Protein AF-A0A4Z0LPN1-F1 (afdb_monomer)

Sequence (53 aa):
MSTLGHQYDNSLVSNAFGFLRLPMNFQPYYSDADWLITGVTLDMATYGRPGAR

pLDDT: mean 80.31, std 12.92, range [49.38, 92.94]

Mean predicted aligned error: 10.07 Å

Structure (mmCIF, N/CA/C/O backbone):
data_AF-A0A4Z0LPN1-F1
#
_entry.id   AF-A0A4Z0LPN1-F1
#
loop_
_atom_site.group_PDB
_atom_site.id
_atom_site.type_symbol
_atom_site.label_atom_id
_atom_site.label_alt_id
_atom_site.label_comp_id
_atom_site.label_asym_id
_atom_site.label_entity_id
_atom_site.label_seq_id
_atom_site.pdbx_PDB_ins_code
_atom_site.Cartn_x
_atom_site.Cartn_y
_atom_site.Cartn_z
_atom_site.occupancy
_atom_site.B_iso_or_equiv
_atom_site.auth_seq_id
_atom_site.auth_comp_id
_atom_site.auth_asym_id
_atom_site.auth_atom_id
_atom_site.pdbx_PDB_model_num
ATOM 1 N N . MET A 1 1 ? 15.885 15.373 22.674 1.00 50.34 1 MET A N 1
ATOM 2 C CA . MET A 1 1 ? 14.480 15.166 22.268 1.00 50.34 1 MET A CA 1
ATOM 3 C C . MET A 1 1 ? 13.680 16.285 22.924 1.00 50.34 1 MET A C 1
ATOM 5 O O . MET A 1 1 ? 13.473 16.230 24.126 1.00 50.34 1 MET A O 1
ATOM 9 N N . SER A 1 2 ? 13.424 17.373 22.193 1.00 49.38 2 SER A N 1
ATOM 10 C CA . SER A 1 2 ? 12.804 18.597 22.723 1.00 49.38 2 SER A CA 1
ATOM 11 C C . SER A 1 2 ? 11.422 18.722 22.101 1.00 49.38 2 SER A C 1
ATOM 13 O O . SER A 1 2 ? 11.318 18.958 20.900 1.00 49.38 2 SER A O 1
ATOM 15 N N . THR A 1 3 ? 10.381 18.488 22.887 1.00 59.59 3 THR A N 1
ATOM 16 C CA . THR A 1 3 ? 8.992 18.700 22.478 1.00 59.59 3 THR A CA 1
ATOM 17 C C . THR A 1 3 ? 8.504 20.001 23.110 1.00 59.59 3 THR A C 1
ATOM 19 O O . THR A 1 3 ? 8.884 20.343 24.235 1.00 59.59 3 THR A O 1
ATOM 22 N N . LEU A 1 4 ? 7.696 20.771 22.377 1.00 57.62 4 LEU A N 1
ATOM 23 C CA . LEU A 1 4 ? 7.131 22.028 22.869 1.00 57.62 4 LEU A CA 1
ATOM 24 C C . LEU A 1 4 ? 6.250 21.729 24.098 1.00 57.62 4 LEU A C 1
ATOM 26 O O . LEU A 1 4 ? 5.225 21.065 23.983 1.00 57.62 4 LEU A O 1
ATOM 30 N N . GLY A 1 5 ? 6.668 22.180 25.285 1.00 69.75 5 GLY A N 1
ATOM 31 C CA . GLY A 1 5 ? 5.894 22.025 26.524 1.00 69.75 5 GLY A CA 1
ATOM 32 C C . GLY A 1 5 ? 6.049 20.694 27.274 1.00 69.75 5 GLY A C 1
ATOM 33 O O . GLY A 1 5 ? 5.147 20.342 28.029 1.00 69.75 5 GLY A O 1
ATOM 34 N N . HIS A 1 6 ? 7.153 19.954 27.097 1.00 64.81 6 HIS A N 1
ATOM 35 C CA . HIS A 1 6 ? 7.431 18.688 27.812 1.00 64.81 6 HIS A CA 1
ATOM 36 C C . HIS A 1 6 ? 6.363 17.591 27.636 1.00 64.81 6 HIS A C 1
ATOM 38 O O . HIS A 1 6 ? 6.336 16.618 28.388 1.00 64.81 6 HIS A O 1
ATOM 44 N N . GLN A 1 7 ? 5.488 17.729 26.640 1.00 70.44 7 GLN A N 1
ATOM 45 C CA . GLN A 1 7 ? 4.496 16.717 26.305 1.00 70.44 7 GLN A CA 1
ATOM 46 C C . GLN A 1 7 ? 5.141 15.617 25.468 1.00 70.44 7 GLN A C 1
ATOM 48 O O . GLN A 1 7 ? 5.997 15.885 24.625 1.00 70.44 7 GLN A O 1
ATOM 53 N N . TYR A 1 8 ? 4.731 14.373 25.689 1.00 63.66 8 TYR A N 1
ATOM 54 C CA . TYR A 1 8 ? 5.150 13.269 24.835 1.00 63.66 8 TYR A CA 1
ATOM 55 C C . TYR A 1 8 ? 4.599 13.499 23.418 1.00 63.66 8 TYR A C 1
ATOM 57 O O . TYR A 1 8 ? 3.386 13.591 23.224 1.00 63.66 8 TYR A O 1
ATOM 65 N N . ASP A 1 9 ? 5.487 13.637 22.433 1.00 63.50 9 ASP A N 1
ATOM 66 C CA . ASP A 1 9 ? 5.098 13.883 21.045 1.00 63.50 9 ASP A CA 1
ATOM 67 C C . ASP A 1 9 ? 4.674 12.570 20.376 1.00 63.50 9 ASP A C 1
ATOM 69 O O . ASP A 1 9 ? 5.486 11.806 19.860 1.00 63.50 9 ASP A O 1
ATOM 73 N N . ASN A 1 10 ? 3.367 12.309 20.415 1.00 65.56 10 ASN A N 1
ATOM 74 C CA . ASN A 1 10 ? 2.739 11.160 19.766 1.00 65.56 10 ASN A CA 1
ATOM 75 C C . ASN A 1 10 ? 2.494 11.373 18.259 1.00 65.56 10 ASN A C 1
ATOM 77 O O . ASN A 1 10 ? 1.968 10.473 17.606 1.00 65.56 10 ASN A O 1
ATOM 81 N N . SER A 1 11 ? 2.829 12.531 17.675 1.00 63.34 11 SER A N 1
ATOM 82 C CA . SER A 1 11 ? 2.463 12.858 16.283 1.00 63.34 11 SER A CA 1
ATOM 83 C C . SER A 1 11 ? 3.026 11.871 15.251 1.00 63.34 11 SER A C 1
ATOM 85 O O . SER A 1 11 ? 2.371 11.591 14.247 1.00 63.34 11 SER A O 1
ATOM 87 N N . LEU A 1 12 ? 4.193 11.284 15.536 1.00 60.31 12 LEU A N 1
ATOM 88 C CA . LEU A 1 12 ? 4.875 10.303 14.685 1.00 60.31 12 LEU A CA 1
ATOM 89 C C . LEU A 1 12 ? 4.206 8.921 14.650 1.00 60.31 12 LEU A C 1
ATOM 91 O O . LEU A 1 12 ? 4.502 8.136 13.757 1.00 60.31 12 LEU A O 1
ATOM 95 N N . VAL A 1 13 ? 3.326 8.607 15.600 1.00 58.56 13 VAL A N 1
ATOM 96 C CA . VAL A 1 13 ? 2.622 7.310 15.697 1.00 58.56 13 VAL A CA 1
ATOM 97 C C . VAL A 1 13 ? 1.099 7.456 15.709 1.00 58.56 13 VAL A C 1
ATOM 99 O O . VAL A 1 13 ? 0.384 6.474 15.549 1.00 58.56 13 VAL A O 1
ATOM 102 N N . SER A 1 14 ? 0.591 8.680 15.859 1.00 57.62 14 SER A N 1
ATOM 103 C CA . SER A 1 14 ? -0.836 8.977 16.024 1.00 57.62 14 SER A CA 1
ATOM 104 C C . SER A 1 14 ? -1.577 9.278 14.712 1.00 57.62 14 SER A C 1
ATOM 106 O O . SER A 1 14 ? -2.770 9.581 14.759 1.00 57.62 14 SER A O 1
ATOM 10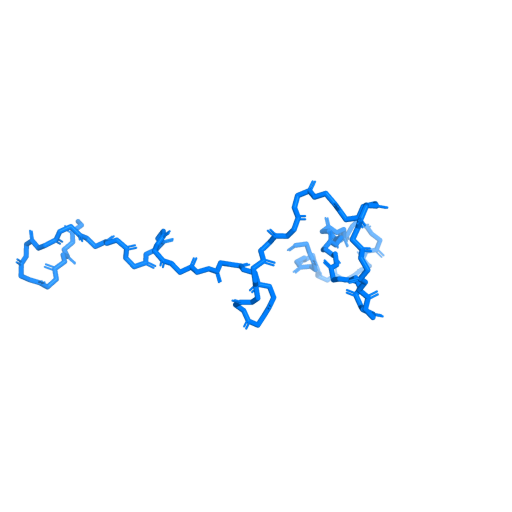8 N N . ASN A 1 15 ? -0.922 9.233 13.546 1.00 66.75 15 ASN A N 1
ATOM 109 C CA . ASN A 1 15 ? -1.587 9.451 12.256 1.00 66.75 15 ASN A CA 1
ATOM 110 C C . ASN A 1 15 ? -1.870 8.117 11.555 1.00 66.75 15 ASN A C 1
ATOM 112 O O . ASN A 1 15 ? -1.030 7.221 11.555 1.00 66.75 15 ASN A O 1
ATOM 116 N N . ALA A 1 16 ? -3.042 7.988 10.930 1.00 67.56 16 ALA A N 1
ATOM 117 C CA . ALA A 1 16 ? -3.342 6.840 1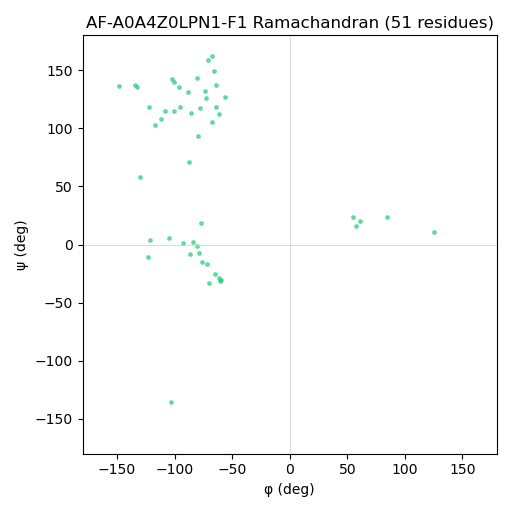0.086 1.00 67.56 16 ALA A CA 1
ATOM 118 C C . ALA A 1 16 ? -2.438 6.886 8.841 1.00 67.56 16 ALA A C 1
ATOM 120 O O . ALA A 1 16 ? -2.660 7.687 7.934 1.00 67.56 16 ALA A O 1
ATOM 121 N N . PHE A 1 17 ? -1.419 6.024 8.794 1.00 75.00 17 PHE A N 1
ATOM 122 C CA . PHE A 1 17 ? -0.444 5.936 7.695 1.00 75.00 17 PHE A CA 1
ATOM 123 C C . PHE A 1 17 ? -0.969 5.216 6.440 1.00 75.00 17 PHE A C 1
ATOM 125 O O . PHE A 1 17 ? -0.189 4.775 5.598 1.00 75.00 17 PHE A O 1
ATOM 132 N N . GLY A 1 18 ? -2.288 5.088 6.296 1.00 83.81 18 GLY A N 1
ATOM 133 C CA . GLY A 1 18 ? -2.895 4.578 5.073 1.00 83.81 18 GLY A CA 1
ATOM 134 C C . GLY A 1 18 ? -2.787 5.579 3.924 1.00 83.81 18 GLY A C 1
ATOM 135 O O . GLY A 1 18 ? -2.635 6.788 4.127 1.00 83.81 18 GLY A O 1
ATOM 136 N N . PHE A 1 19 ? -2.903 5.084 2.693 1.00 87.00 19 PHE A N 1
ATOM 137 C CA . PHE A 1 19 ? -2.998 5.944 1.516 1.00 87.00 19 PHE A CA 1
ATOM 138 C C . PHE A 1 19 ? -4.177 6.913 1.674 1.00 87.00 19 PHE A C 1
ATOM 140 O O . PHE A 1 19 ? -5.285 6.494 1.996 1.00 87.00 19 PHE A O 1
ATOM 147 N N . LEU A 1 20 ? -3.927 8.217 1.513 1.00 89.25 20 LEU A N 1
ATOM 148 C CA . LEU A 1 20 ? -4.904 9.285 1.786 1.00 89.25 20 LEU A CA 1
ATOM 149 C 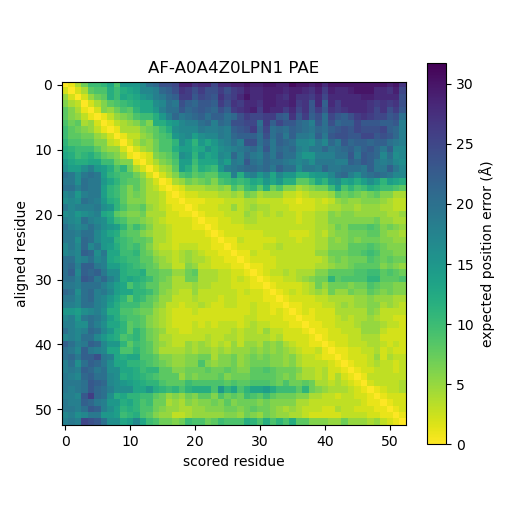C . LEU A 1 20 ? -5.512 9.256 3.206 1.00 89.25 20 LEU A C 1
ATOM 151 O O . LEU A 1 20 ? -6.590 9.805 3.419 1.00 89.25 20 LEU A O 1
ATOM 155 N N . ARG A 1 21 ? -4.824 8.652 4.187 1.00 86.81 21 ARG A N 1
ATOM 156 C CA . ARG A 1 21 ? -5.328 8.395 5.553 1.00 86.81 21 ARG A CA 1
ATOM 157 C C . ARG A 1 21 ? -6.568 7.498 5.608 1.00 86.81 21 ARG A C 1
ATOM 159 O O . ARG A 1 21 ? -7.284 7.503 6.607 1.00 86.81 21 ARG A O 1
ATOM 166 N N . LEU A 1 22 ? -6.820 6.721 4.555 1.00 86.62 22 LEU A N 1
ATOM 167 C CA . LEU A 1 22 ? -7.850 5.690 4.579 1.00 86.62 22 LEU A CA 1
ATOM 168 C C . LEU A 1 22 ? -7.477 4.585 5.584 1.00 86.62 22 LEU A C 1
ATOM 170 O O . LEU A 1 22 ? -6.288 4.332 5.810 1.00 86.62 22 LEU A O 1
ATOM 174 N N . PRO A 1 23 ? -8.470 3.924 6.204 1.00 84.25 23 PR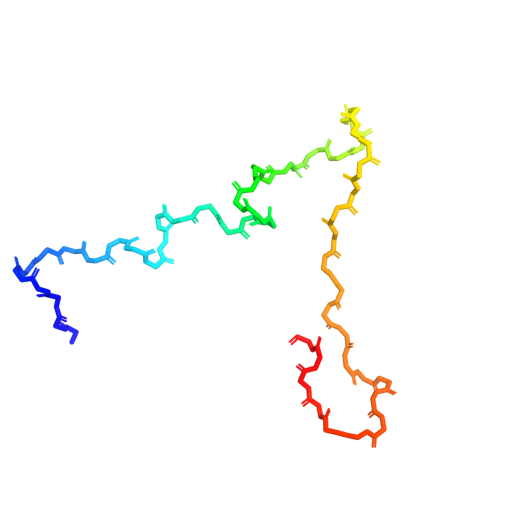O A N 1
ATOM 175 C CA . PRO A 1 23 ? -8.215 2.840 7.141 1.00 84.25 23 PRO A CA 1
ATOM 176 C C . PRO A 1 23 ? -7.541 1.656 6.438 1.00 84.25 23 PRO A C 1
ATOM 178 O O . PRO A 1 23 ? -7.926 1.260 5.339 1.00 84.25 23 PRO A O 1
ATOM 181 N N . MET A 1 24 ? -6.538 1.069 7.090 1.00 85.44 24 MET A N 1
ATOM 182 C CA . MET A 1 24 ? -5.878 -0.137 6.596 1.00 85.44 24 MET A CA 1
ATOM 183 C C . MET A 1 24 ? -6.803 -1.345 6.760 1.00 85.44 24 MET A C 1
ATOM 185 O O . MET A 1 24 ? -7.265 -1.634 7.863 1.00 85.44 24 MET A O 1
ATOM 189 N N . ASN A 1 25 ? -7.039 -2.071 5.667 1.00 87.50 25 ASN A N 1
ATOM 190 C CA . ASN A 1 25 ? -7.800 -3.312 5.685 1.00 87.50 25 ASN A CA 1
ATOM 191 C C . ASN A 1 25 ? -6.859 -4.523 5.780 1.00 87.50 25 ASN A C 1
ATOM 193 O O . ASN A 1 25 ? -6.057 -4.766 4.880 1.00 87.50 25 ASN A O 1
ATOM 197 N N . PHE A 1 26 ? -6.981 -5.298 6.858 1.00 87.31 26 PHE A N 1
ATOM 198 C CA . PHE A 1 26 ? -6.171 -6.497 7.102 1.00 87.31 26 PHE A CA 1
ATOM 199 C C . PHE A 1 26 ? -6.748 -7.770 6.463 1.00 87.31 26 PHE A C 1
ATOM 201 O O . PHE A 1 26 ? -6.091 -8.809 6.458 1.00 87.31 26 PHE A O 1
ATOM 208 N N . GLN A 1 27 ? -7.963 -7.705 5.915 1.00 90.56 27 GLN A N 1
ATOM 209 C CA . GLN A 1 27 ? -8.669 -8.828 5.297 1.00 90.56 27 GLN A CA 1
ATOM 210 C C . GLN A 1 27 ? -9.191 -8.448 3.897 1.00 90.56 27 GLN A C 1
ATOM 212 O O . GLN A 1 27 ? -10.393 -8.537 3.641 1.00 90.56 27 GLN A O 1
ATOM 217 N N . PRO A 1 28 ? -8.309 -8.040 2.962 1.00 86.25 28 PRO A N 1
ATOM 218 C CA . PRO A 1 28 ? -8.726 -7.549 1.647 1.00 86.25 28 PRO A CA 1
ATOM 219 C C . PRO A 1 28 ? -9.488 -8.598 0.824 1.00 86.25 28 PRO A C 1
ATOM 221 O O . PRO A 1 28 ? -10.364 -8.235 0.053 1.00 86.25 28 PRO A O 1
ATOM 224 N N . TYR A 1 29 ? -9.221 -9.894 1.024 1.00 89.44 29 TYR A N 1
ATOM 225 C CA . TYR A 1 29 ? -9.888 -10.985 0.297 1.00 89.44 29 TYR A CA 1
ATOM 226 C C . TYR A 1 29 ? -11.390 -11.108 0.566 1.00 89.44 29 TYR A C 1
ATOM 228 O O . TYR A 1 29 ? -12.112 -11.652 -0.263 1.00 89.44 29 TYR A O 1
ATOM 236 N N . TYR A 1 30 ? -11.850 -10.642 1.727 1.00 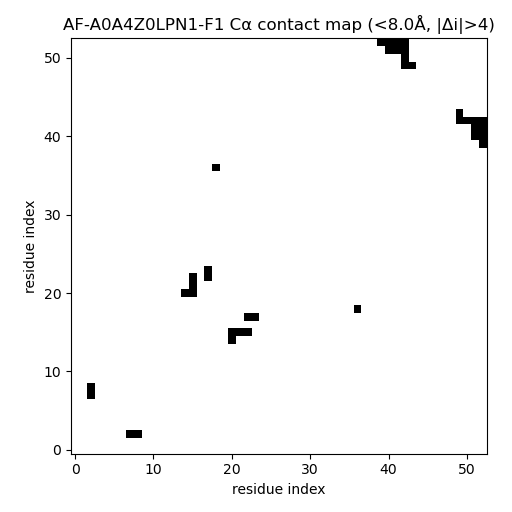92.94 30 TYR A N 1
ATOM 237 C CA . TYR A 1 30 ? -13.259 -10.696 2.125 1.00 92.94 30 TYR A CA 1
ATOM 238 C C . TYR A 1 30 ? -13.938 -9.326 2.022 1.00 92.94 30 TYR A C 1
ATOM 240 O O . TYR A 1 30 ? -15.074 -9.167 2.461 1.00 92.94 30 TYR A O 1
ATOM 248 N N . SER A 1 31 ? -13.228 -8.329 1.490 1.00 86.69 31 SER A N 1
ATOM 249 C CA . SER A 1 31 ? -13.700 -6.958 1.378 1.00 86.69 31 SER A CA 1
ATOM 250 C C . SER A 1 31 ? -14.274 -6.703 -0.000 1.00 86.69 31 SER A C 1
ATOM 252 O O . SER A 1 31 ? -13.640 -7.023 -1.002 1.00 86.69 31 SER A O 1
ATOM 254 N N . ASP A 1 32 ? -15.423 -6.042 -0.038 1.00 91.25 32 ASP A N 1
ATOM 255 C CA . ASP A 1 32 ? -15.937 -5.434 -1.259 1.00 91.25 32 ASP A CA 1
ATOM 256 C C . ASP A 1 32 ? -15.327 -4.031 -1.388 1.00 91.25 32 ASP A C 1
ATOM 258 O O . ASP A 1 32 ? -15.518 -3.187 -0.508 1.00 91.25 32 ASP A O 1
ATOM 262 N N . ALA A 1 33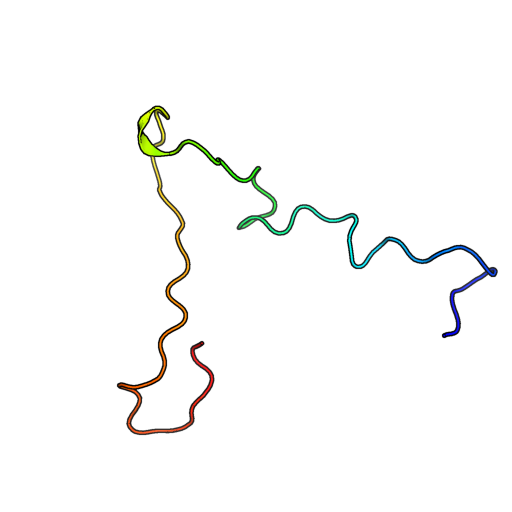 ? -14.480 -3.816 -2.394 1.00 88.88 33 ALA A N 1
ATOM 263 C CA . ALA A 1 33 ? -13.764 -2.559 -2.594 1.00 88.88 33 ALA A CA 1
ATOM 264 C C . ALA A 1 33 ? -13.527 -2.296 -4.083 1.00 88.88 33 ALA A C 1
ATOM 266 O O . ALA A 1 33 ? -13.074 -3.180 -4.809 1.00 88.88 33 ALA A O 1
ATOM 267 N N . ASP A 1 34 ? -13.746 -1.051 -4.512 1.00 92.44 34 ASP A N 1
ATOM 268 C CA . ASP A 1 34 ? -13.518 -0.639 -5.902 1.00 92.44 34 ASP A CA 1
ATOM 269 C C . ASP A 1 34 ? -12.026 -0.606 -6.266 1.00 92.44 34 ASP A C 1
ATOM 271 O O . ASP A 1 34 ? -11.643 -0.883 -7.404 1.00 92.44 34 ASP A O 1
ATOM 275 N N . TRP A 1 35 ? -11.167 -0.267 -5.296 1.00 89.88 35 TRP A N 1
ATOM 276 C CA . TRP A 1 35 ? -9.730 -0.085 -5.501 1.00 89.88 35 TRP A CA 1
ATOM 277 C C . TRP A 1 35 ? -8.898 -0.776 -4.422 1.00 89.88 35 TRP A C 1
ATOM 279 O O . TRP A 1 35 ? -9.162 -0.650 -3.226 1.00 89.88 35 TRP A O 1
ATOM 289 N N . LEU A 1 36 ? -7.823 -1.434 -4.860 1.00 88.81 36 LEU A N 1
ATOM 290 C CA . LEU A 1 36 ?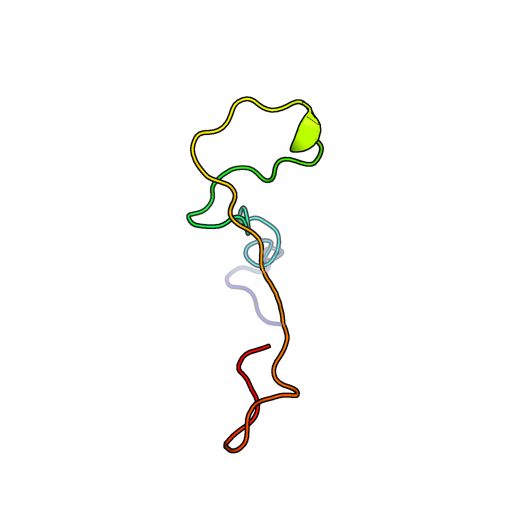 -6.788 -2.000 -4.001 1.00 88.81 36 LEU A CA 1
ATOM 291 C C . LEU A 1 36 ? -5.514 -1.166 -4.129 1.00 88.81 36 LEU A C 1
ATOM 293 O O . LEU A 1 36 ? -4.877 -1.146 -5.182 1.00 88.81 36 LEU A O 1
ATOM 297 N N . ILE A 1 37 ? -5.119 -0.507 -3.043 1.00 91.06 37 ILE A N 1
ATOM 298 C CA . ILE A 1 37 ? -3.856 0.228 -2.979 1.00 91.06 37 ILE A CA 1
ATOM 299 C C . ILE A 1 37 ? -2.842 -0.629 -2.229 1.00 91.06 37 ILE A C 1
ATOM 301 O O . ILE A 1 37 ? -3.006 -0.902 -1.041 1.00 91.06 37 ILE A O 1
ATOM 305 N N . THR A 1 38 ? -1.79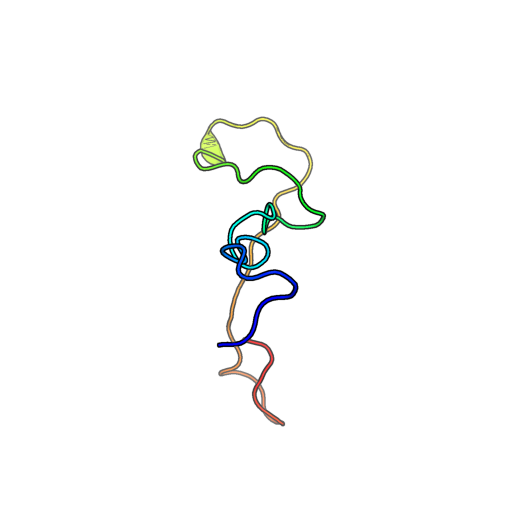2 -1.051 -2.932 1.00 89.75 38 THR A N 1
ATOM 306 C CA . THR A 1 38 ? -0.708 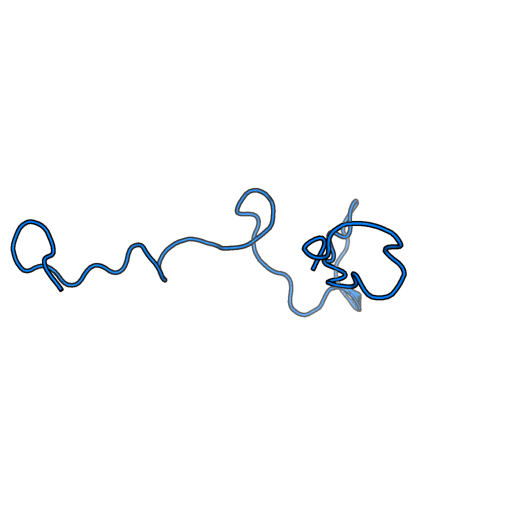-1.865 -2.375 1.00 89.75 38 THR A CA 1
ATOM 307 C C . THR A 1 38 ? 0.647 -1.296 -2.780 1.00 89.75 38 THR A C 1
ATOM 309 O O . THR A 1 38 ? 0.843 -0.884 -3.924 1.00 89.75 38 THR A O 1
ATOM 312 N N . GLY A 1 39 ? 1.570 -1.221 -1.823 1.00 89.00 39 GLY A N 1
ATOM 313 C CA . GLY A 1 39 ? 2.930 -0.751 -2.061 1.00 89.00 39 GLY A CA 1
ATOM 314 C C . GLY A 1 39 ? 3.835 -1.904 -2.483 1.00 89.00 39 GLY A C 1
ATOM 315 O O . GLY A 1 39 ? 3.870 -2.936 -1.817 1.00 89.00 39 GLY A O 1
ATOM 316 N N . VAL A 1 40 ? 4.600 -1.714 -3.558 1.00 91.25 40 VAL A N 1
ATOM 317 C CA . VAL A 1 40 ? 5.685 -2.620 -3.958 1.00 91.25 40 VAL A CA 1
ATOM 318 C C . VAL A 1 40 ? 6.988 -1.841 -3.896 1.00 91.25 40 VAL A C 1
ATOM 320 O O . VAL A 1 40 ? 7.281 -1.027 -4.766 1.00 91.25 40 VAL A O 1
ATOM 323 N N . THR A 1 41 ? 7.768 -2.081 -2.850 1.00 89.81 41 THR A N 1
ATOM 324 C CA . THR A 1 41 ? 9.025 -1.375 -2.593 1.00 89.81 41 THR A CA 1
ATOM 325 C C . THR A 1 41 ? 10.187 -2.079 -3.300 1.00 89.81 41 THR A C 1
ATOM 327 O O . THR A 1 41 ? 11.022 -2.738 -2.683 1.00 89.81 41 THR A O 1
ATOM 330 N N . LEU A 1 42 ? 10.217 -1.986 -4.634 1.00 92.19 42 LEU A N 1
ATOM 331 C CA . LEU A 1 42 ? 11.232 -2.627 -5.475 1.00 92.19 42 LEU A CA 1
ATOM 332 C C . LEU A 1 42 ? 11.966 -1.599 -6.337 1.00 92.19 42 LEU A C 1
ATOM 334 O O . LEU A 1 42 ? 11.379 -0.994 -7.227 1.00 92.19 42 LEU A O 1
ATOM 338 N N . ASP A 1 43 ? 13.279 -1.483 -6.144 1.00 91.62 43 ASP A N 1
ATOM 339 C CA . ASP A 1 43 ? 14.146 -0.628 -6.960 1.00 91.62 43 ASP A CA 1
ATOM 340 C C . ASP A 1 43 ? 15.282 -1.386 -7.672 1.00 91.62 43 ASP A C 1
ATOM 342 O O . ASP A 1 43 ? 16.056 -0.769 -8.401 1.00 91.62 43 ASP A O 1
ATOM 346 N N . MET A 1 44 ? 15.339 -2.720 -7.558 1.00 90.38 44 MET A N 1
ATOM 347 C CA . MET A 1 44 ? 16.410 -3.563 -8.123 1.00 90.38 44 MET A CA 1
ATOM 348 C C . MET A 1 44 ? 16.537 -3.476 -9.654 1.00 90.38 44 MET A C 1
ATOM 350 O O . MET A 1 44 ? 17.633 -3.609 -10.188 1.00 90.38 44 MET A O 1
ATOM 354 N N . ALA A 1 45 ? 15.431 -3.242 -10.364 1.00 91.25 45 ALA A N 1
ATOM 355 C CA . ALA A 1 45 ? 15.423 -3.111 -11.823 1.00 91.25 45 ALA A CA 1
ATOM 356 C C . ALA A 1 45 ? 15.781 -1.691 -12.311 1.00 91.25 45 ALA A C 1
ATOM 358 O O . ALA A 1 45 ? 15.761 -1.419 -13.512 1.00 91.25 45 ALA A O 1
ATOM 359 N N . THR A 1 46 ? 16.089 -0.765 -11.398 1.00 89.81 46 THR A N 1
ATOM 360 C CA . THR A 1 46 ? 16.403 0.623 -11.747 1.00 89.81 46 THR A CA 1
ATOM 361 C C . THR A 1 46 ? 17.831 0.716 -12.271 1.00 89.81 46 THR A C 1
ATOM 363 O O . THR A 1 46 ? 18.785 0.477 -11.541 1.00 89.81 46 THR A O 1
ATOM 366 N N . TYR A 1 47 ? 17.993 1.117 -13.532 1.00 85.81 47 TYR A N 1
ATOM 367 C CA . TYR A 1 47 ? 19.313 1.332 -14.143 1.00 85.81 47 TYR A CA 1
ATOM 368 C C . TYR A 1 47 ? 19.990 2.649 -13.686 1.00 85.81 47 TYR A C 1
ATOM 370 O O . TYR A 1 47 ? 21.185 2.843 -13.880 1.00 85.81 47 TYR A O 1
ATOM 378 N N . GLY A 1 48 ? 19.226 3.567 -13.080 1.00 89.00 48 GLY A N 1
ATOM 379 C CA . GLY A 1 48 ? 19.680 4.879 -12.602 1.00 89.00 48 GLY A CA 1
ATOM 380 C C . GLY A 1 48 ? 19.894 4.962 -11.085 1.00 89.00 48 GLY A C 1
ATOM 381 O O . GLY A 1 48 ? 20.504 4.092 -10.471 1.00 89.00 48 GLY A O 1
ATOM 382 N N . ARG A 1 49 ? 19.413 6.048 -10.462 1.00 90.00 49 ARG A N 1
ATOM 383 C CA . ARG A 1 49 ? 19.537 6.240 -9.008 1.00 90.00 49 ARG A CA 1
ATOM 384 C C . ARG A 1 49 ? 18.562 5.320 -8.258 1.00 90.00 49 ARG A C 1
ATOM 386 O O . ARG A 1 49 ? 17.381 5.327 -8.604 1.00 90.00 49 ARG A O 1
ATOM 393 N N . PRO A 1 50 ? 19.018 4.590 -7.224 1.00 88.56 50 PRO A N 1
ATOM 394 C CA . PRO A 1 50 ? 18.124 3.842 -6.344 1.00 88.56 50 PRO A CA 1
ATOM 395 C C . PRO A 1 50 ? 17.258 4.798 -5.509 1.00 88.56 50 PRO A C 1
ATOM 397 O O . PRO A 1 50 ? 17.601 5.975 -5.361 1.00 88.56 50 PRO A O 1
ATOM 400 N N . GLY A 1 51 ? 16.165 4.285 -4.935 1.00 89.25 51 GLY A N 1
ATOM 401 C CA . GLY A 1 51 ? 15.253 5.082 -4.098 1.00 89.25 51 GLY A CA 1
ATOM 402 C C . GLY A 1 51 ? 13.780 5.075 -4.510 1.00 89.25 51 GLY A C 1
ATOM 403 O O . GLY A 1 51 ? 13.014 5.866 -3.977 1.00 89.25 51 GLY A O 1
ATOM 404 N N . ALA A 1 52 ? 13.377 4.199 -5.435 1.00 88.50 52 ALA A N 1
ATOM 405 C CA . ALA A 1 52 ? 11.959 3.941 -5.714 1.00 88.50 52 ALA A CA 1
ATOM 406 C C . ALA A 1 52 ? 11.294 3.006 -4.677 1.00 88.50 52 ALA A C 1
ATOM 408 O O . ALA A 1 52 ? 10.084 2.796 -4.734 1.00 88.50 52 ALA A O 1
ATOM 409 N N . ARG A 1 53 ? 12.089 2.430 -3.766 1.00 80.25 53 ARG A N 1
ATOM 410 C CA . ARG A 1 53 ? 11.651 1.577 -2.654 1.00 80.25 53 ARG A CA 1
ATOM 411 C C . ARG A 1 53 ? 11.187 2.373 -1.439 1.00 80.25 53 ARG A C 1
ATOM 413 O O . ARG A 1 53 ? 11.714 3.489 -1.237 1.00 80.25 53 ARG A O 1
#

Secondary structure (DSSP, 8-state):
---TTS----TTTSS--SGGGPPPPS-GGG---S---------TT-SS-S---

InterPro domains:
  IPR023696 Ureohydrolase domain superfamily [SSF52768] (11-53)

Radius of gyration: 17.49 Å; Cα contacts (8 Å, |Δi|>4): 19; chains: 1; bounding box: 36×33×42 Å

Solvent-accessible surface area (backbone atoms only — not comparable to full-atom values): 3974 Å² total; per-residue (Å²): 139,88,48,90,84,82,48,85,80,52,72,91,75,71,59,64,86,32,77,96,54,41,84,80,73,92,56,63,91,84,52,92,68,98,73,86,88,79,88,75,73,65,36,88,87,53,91,68,81,78,73,70,78

Organism: NCBI:txid436295

Foldseek 3Di:
DDDVPPDDPCVVPPQQPDDVSDHDDPCVVPDDDPDDDDDDQDQPPPPDDGDSD